Protein AF-A0A532DGJ5-F1 (afdb_monomer)

Radius of gyration: 16.22 Å; Cα contacts (8 Å, |Δi|>4): 34; chains: 1; bounding box: 41×22×38 Å

pLDDT: mean 90.48, std 14.41, range [43.28, 98.31]

Foldseek 3Di:
DPDDLVVVLVVLVVLLVVLVVVLVVLVVCVVVVVDDPVRSVVSNVVSVVSNVVSVVVSVVSVVVVVVVVD

Solvent-accessible surface area (backbone atoms only — not comparable to full-atom values): 3948 Å² total; per-residue (Å²): 137,96,77,50,72,65,62,55,46,52,52,45,52,53,53,37,51,52,34,50,51,52,52,57,50,47,55,54,36,40,76,72,64,77,38,55,69,69,58,44,53,52,52,43,53,51,34,51,51,50,38,52,52,46,51,53,49,46,53,52,54,54,58,53,56,66,59,71,79,107

Secondary structure (DSSP, 8-state):
----HHHHHHHHHHHHHHHHHHHHHHHHHHHTTSS-HHHHHHHHHHHHHHHHHHHHHHHHHHHHHHHTT-

Nearest PDB structures (foldseek):
  6vme-assembly5_N  TM=8.225E-01  e=9.225E-02  Homo sapiens
  6vme-assembly3_L  TM=8.227E-01  e=1.452E-01  Homo sapiens
  2f6m-assembly2_C  TM=9.449E-01  e=5.304E-01  Saccharomyces cerevisiae
  2f66-assembly3_A  TM=9.597E-01  e=7.823E-01  Saccharomyces cerevisiae
  2f6m-assembly1_A  TM=8.831E-01  e=9.501E-01  Saccharomyces cerevisiae

Sequence (70 aa):
MRRSSKEFVQFLFIAMSSSAEVRSHLYIAVDQGYLSKDSFESIYAQADKVGRIISGLIKYLRTKQTKQTK

Structure (mmCIF, N/CA/C/O backbone):
data_AF-A0A532DGJ5-F1
#
_entry.id   AF-A0A532DGJ5-F1
#
loop_
_atom_site.group_PDB
_atom_site.id
_atom_site.type_symbol
_atom_site.label_atom_id
_atom_site.label_alt_id
_atom_site.label_comp_id
_atom_site.label_asym_id
_atom_site.label_entity_id
_atom_site.label_seq_id
_atom_site.pdbx_PDB_ins_code
_atom_site.Cartn_x
_atom_site.Cartn_y
_atom_site.Cartn_z
_atom_site.occupancy
_atom_site.B_iso_or_equiv
_atom_site.auth_seq_id
_atom_site.auth_comp_id
_atom_site.auth_asym_id
_atom_site.auth_atom_id
_atom_site.pdbx_PDB_model_num
ATOM 1 N N . MET A 1 1 ? 22.439 11.779 -16.651 1.00 44.06 1 MET A N 1
ATOM 2 C CA . MET A 1 1 ? 21.127 11.369 -17.203 1.00 44.06 1 MET A CA 1
ATOM 3 C C . MET A 1 1 ? 20.370 10.589 -16.131 1.00 44.06 1 MET A C 1
ATOM 5 O O . MET A 1 1 ? 20.854 9.559 -15.693 1.00 44.06 1 MET A O 1
ATOM 9 N N . ARG A 1 2 ? 19.244 11.133 -15.655 1.00 47.53 2 ARG A N 1
ATOM 10 C CA . ARG A 1 2 ? 18.510 10.757 -14.425 1.00 47.53 2 ARG A CA 1
ATOM 11 C C . ARG A 1 2 ?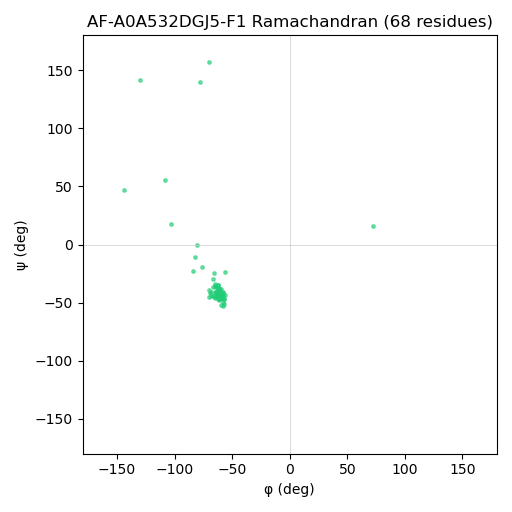 17.196 10.029 -14.765 1.00 47.53 2 ARG A C 1
ATOM 13 O O . ARG A 1 2 ? 16.108 10.534 -14.507 1.00 47.53 2 ARG A O 1
ATOM 20 N N . ARG A 1 3 ? 17.295 8.942 -15.537 1.00 59.97 3 ARG A N 1
ATOM 21 C CA . ARG A 1 3 ? 16.151 8.130 -16.007 1.00 59.97 3 ARG A CA 1
ATOM 22 C C . ARG A 1 3 ? 16.520 6.646 -16.049 1.00 59.97 3 ARG A C 1
ATOM 24 O O . ARG A 1 3 ? 16.299 5.968 -17.048 1.00 59.97 3 ARG A O 1
ATOM 31 N N . SER A 1 4 ? 17.139 6.138 -14.985 1.00 73.88 4 SER A N 1
ATOM 32 C CA . SER A 1 4 ? 17.399 4.700 -14.883 1.00 73.88 4 SER A CA 1
ATOM 33 C C . SER A 1 4 ? 16.125 3.959 -14.478 1.00 73.88 4 SER A C 1
ATOM 35 O O . SER A 1 4 ? 15.408 4.391 -13.575 1.00 73.88 4 SER A O 1
ATOM 37 N N . SER A 1 5 ? 15.863 2.790 -15.073 1.00 79.94 5 SER A N 1
ATOM 38 C CA . SER A 1 5 ? 14.771 1.906 -14.634 1.00 79.94 5 SER A CA 1
ATOM 39 C C . SER A 1 5 ? 14.878 1.532 -13.147 1.00 79.94 5 SER A C 1
ATOM 41 O O . SER A 1 5 ? 13.860 1.241 -12.527 1.00 79.94 5 SER A O 1
ATOM 43 N N . LYS A 1 6 ? 16.084 1.587 -12.557 1.00 86.25 6 LYS A N 1
ATOM 44 C CA . LYS A 1 6 ? 16.300 1.354 -11.120 1.00 86.25 6 LYS A CA 1
ATOM 45 C C . LYS A 1 6 ? 15.710 2.469 -10.250 1.00 86.25 6 LYS A C 1
ATOM 47 O O . LYS A 1 6 ? 15.042 2.165 -9.270 1.00 86.25 6 LYS A O 1
ATOM 52 N N . GLU A 1 7 ? 15.905 3.735 -10.626 1.00 90.38 7 GLU A N 1
ATOM 53 C CA . GLU A 1 7 ? 15.319 4.882 -9.910 1.00 90.38 7 GLU A CA 1
ATOM 54 C C . GLU A 1 7 ? 13.790 4.838 -9.984 1.00 90.38 7 GLU A C 1
ATOM 56 O O . GLU A 1 7 ? 13.111 5.058 -8.987 1.00 90.38 7 GLU A O 1
ATOM 61 N N . PHE A 1 8 ? 13.235 4.470 -11.144 1.00 92.62 8 PHE A N 1
ATOM 62 C CA . PHE A 1 8 ? 11.788 4.320 -11.286 1.00 92.62 8 PHE A CA 1
ATOM 63 C C . PHE A 1 8 ? 11.225 3.218 -10.377 1.00 92.62 8 PHE A C 1
ATOM 65 O O . PHE A 1 8 ? 10.231 3.440 -9.693 1.00 92.62 8 PHE A O 1
ATOM 72 N N . VAL A 1 9 ? 11.888 2.059 -10.296 1.00 93.81 9 VAL A N 1
ATOM 73 C CA . VAL A 1 9 ? 11.505 0.992 -9.356 1.00 93.81 9 VAL A CA 1
ATOM 74 C C . VAL A 1 9 ? 11.591 1.463 -7.899 1.00 93.81 9 VAL A C 1
ATOM 76 O O . VAL A 1 9 ? 10.707 1.131 -7.113 1.00 93.81 9 VAL A O 1
ATOM 79 N N . GLN A 1 10 ? 12.588 2.279 -7.540 1.00 94.75 10 GLN A N 1
ATOM 80 C CA . GLN A 1 10 ? 12.678 2.868 -6.200 1.00 94.75 10 GLN A CA 1
ATOM 81 C C . GLN A 1 10 ? 11.472 3.766 -5.888 1.00 94.75 10 GLN A C 1
ATOM 83 O O . GLN A 1 10 ? 10.882 3.643 -4.816 1.00 94.75 10 GLN A O 1
ATOM 88 N N . PHE A 1 11 ? 11.052 4.620 -6.827 1.00 96.12 11 PHE A N 1
ATOM 89 C CA . PHE A 1 11 ? 9.843 5.434 -6.655 1.00 96.12 11 PHE A CA 1
ATOM 90 C C . PHE A 1 11 ? 8.576 4.584 -6.507 1.00 96.12 11 PHE A C 1
ATOM 92 O O . PHE A 1 11 ? 7.695 4.929 -5.723 1.00 96.12 11 PHE A O 1
ATOM 99 N N . LEU A 1 12 ? 8.495 3.447 -7.201 1.00 96.88 12 LEU A N 1
ATOM 100 C CA . LEU A 1 12 ? 7.379 2.516 -7.037 1.00 96.88 12 LEU A CA 1
ATOM 101 C C . LEU A 1 12 ? 7.359 1.866 -5.647 1.00 96.88 12 LEU A C 1
ATOM 103 O O . LEU A 1 12 ? 6.281 1.691 -5.086 1.00 96.88 12 LEU A O 1
ATOM 107 N N . PHE A 1 13 ? 8.515 1.554 -5.052 1.00 97.25 13 PHE A N 1
ATOM 108 C CA . PHE A 1 13 ? 8.558 1.090 -3.660 1.00 97.25 13 PHE A CA 1
ATOM 109 C C . PHE A 1 13 ? 8.068 2.160 -2.679 1.00 97.25 13 PHE A C 1
ATOM 111 O O . PHE A 1 13 ? 7.287 1.840 -1.789 1.00 97.25 13 PHE A O 1
ATOM 118 N N . ILE A 1 14 ? 8.445 3.426 -2.881 1.00 97.69 14 ILE A N 1
ATOM 119 C CA . ILE A 1 14 ? 7.943 4.546 -2.066 1.00 97.69 14 ILE A CA 1
ATOM 120 C C . ILE A 1 14 ? 6.413 4.648 -2.175 1.00 97.69 14 ILE A C 1
ATOM 122 O O . ILE A 1 14 ? 5.724 4.736 -1.160 1.00 97.69 14 ILE A O 1
ATOM 126 N N . ALA A 1 15 ? 5.866 4.566 -3.392 1.00 97.56 15 ALA A N 1
ATOM 127 C CA . ALA A 1 15 ? 4.420 4.590 -3.613 1.00 97.56 15 ALA A CA 1
ATOM 128 C C . ALA A 1 15 ? 3.698 3.396 -2.954 1.00 97.56 15 ALA A C 1
ATOM 130 O O . ALA A 1 15 ? 2.604 3.555 -2.411 1.00 97.56 15 ALA A O 1
ATOM 131 N N . MET A 1 16 ? 4.311 2.206 -2.960 1.00 97.38 16 MET A N 1
ATOM 132 C CA . MET A 1 16 ? 3.772 1.025 -2.278 1.00 97.38 16 M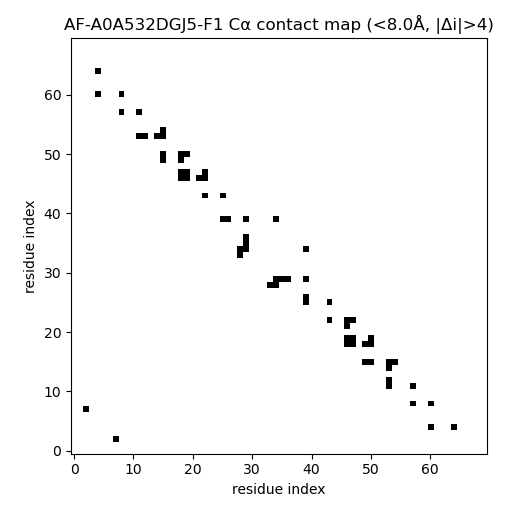ET A CA 1
ATOM 133 C C . MET A 1 16 ? 3.721 1.216 -0.759 1.00 97.38 16 MET A C 1
ATOM 135 O O . MET A 1 16 ? 2.695 0.915 -0.150 1.00 97.38 16 MET A O 1
ATOM 139 N N . SER A 1 17 ? 4.795 1.740 -0.159 1.00 97.69 17 SER A N 1
ATOM 140 C CA . SER A 1 17 ? 4.835 2.041 1.276 1.00 97.69 17 SER A CA 1
ATOM 141 C C . SER A 1 17 ? 3.787 3.083 1.658 1.00 97.69 17 SER A C 1
ATOM 143 O O . SER A 1 17 ? 3.031 2.857 2.595 1.00 97.69 17 SER A O 1
ATOM 145 N N . SER A 1 18 ? 3.646 4.155 0.873 1.00 97.50 18 SER A N 1
ATOM 146 C CA . SER A 1 18 ? 2.617 5.178 1.101 1.00 97.50 18 SER A CA 1
ATOM 147 C C . SER A 1 18 ? 1.196 4.592 1.092 1.00 97.50 18 SER A C 1
ATOM 149 O O . SER A 1 18 ? 0.382 4.888 1.963 1.00 97.50 18 SER A O 1
ATOM 151 N N . SER A 1 19 ? 0.898 3.678 0.163 1.00 97.00 19 SER A N 1
ATOM 152 C CA . SER A 1 19 ? -0.387 2.966 0.135 1.00 97.00 19 SER A CA 1
ATOM 153 C C . SER A 1 19 ? -0.601 2.059 1.361 1.00 97.00 19 SER A C 1
ATOM 155 O O . SER A 1 19 ? -1.730 1.910 1.838 1.00 97.00 19 SER A O 1
ATOM 157 N N . ALA A 1 20 ? 0.461 1.456 1.902 1.00 97.19 20 ALA A N 1
ATOM 158 C CA . ALA A 1 20 ? 0.389 0.703 3.152 1.00 97.19 20 ALA A CA 1
ATOM 159 C C . ALA A 1 20 ? 0.139 1.613 4.367 1.00 97.19 20 ALA A C 1
ATOM 161 O O . ALA A 1 20 ? -0.703 1.278 5.195 1.00 97.19 20 ALA A O 1
ATOM 162 N N . GLU A 1 21 ? 0.787 2.776 4.436 1.00 98.00 21 GLU A N 1
ATOM 163 C CA . GLU A 1 21 ? 0.573 3.766 5.500 1.00 98.00 21 GLU A CA 1
ATOM 164 C C . GLU A 1 21 ? -0.868 4.284 5.522 1.00 98.00 21 GLU A C 1
ATOM 166 O O . GLU A 1 21 ? -1.472 4.363 6.590 1.00 98.00 21 GLU A O 1
ATOM 171 N N . VAL A 1 22 ? -1.460 4.563 4.353 1.00 97.38 22 VAL A N 1
ATOM 172 C CA . VAL A 1 22 ? -2.883 4.933 4.251 1.00 97.38 22 VAL A CA 1
ATOM 173 C C . VAL A 1 22 ? -3.770 3.849 4.863 1.00 97.38 22 VAL A C 1
ATOM 175 O O . VAL A 1 22 ? -4.638 4.164 5.671 1.00 97.38 22 VAL A O 1
ATOM 178 N N . ARG A 1 23 ? -3.532 2.569 4.544 1.00 97.06 23 ARG A N 1
ATOM 179 C CA . ARG A 1 23 ? -4.305 1.454 5.119 1.00 97.06 23 ARG A CA 1
ATOM 180 C C . ARG A 1 23 ? -4.179 1.379 6.640 1.00 97.06 23 ARG A C 1
ATOM 182 O O . ARG A 1 23 ? -5.182 1.137 7.299 1.00 97.06 23 ARG A O 1
ATOM 189 N N . SER A 1 24 ? -2.993 1.624 7.195 1.00 97.50 24 SER A N 1
ATOM 190 C CA . SER A 1 24 ? -2.801 1.682 8.651 1.00 97.50 24 SER A CA 1
ATOM 191 C C . SER A 1 24 ? -3.542 2.862 9.288 1.00 97.50 24 SER A C 1
ATOM 193 O O . SER A 1 24 ? -4.227 2.682 10.292 1.00 97.50 24 SER A O 1
ATOM 195 N N . HIS A 1 25 ? -3.469 4.057 8.695 1.00 97.94 25 HIS A N 1
ATOM 196 C CA . HIS A 1 25 ? -4.177 5.232 9.211 1.00 97.94 25 HIS A CA 1
ATOM 197 C C . HIS A 1 25 ? -5.702 5.110 9.116 1.00 97.94 25 HIS A C 1
ATOM 199 O O . HIS A 1 25 ? -6.402 5.655 9.965 1.00 97.94 25 HIS A O 1
ATOM 205 N N . LEU A 1 26 ? -6.229 4.378 8.130 1.00 97.94 26 LEU A N 1
ATOM 206 C CA . LEU A 1 26 ? -7.667 4.130 8.007 1.00 97.94 26 LEU A CA 1
ATOM 207 C C . LEU A 1 26 ? -8.245 3.406 9.229 1.00 97.94 26 LEU A C 1
ATOM 209 O O . LEU A 1 26 ? -9.341 3.756 9.657 1.00 97.94 26 LEU A O 1
ATOM 213 N N . TYR A 1 27 ? -7.514 2.451 9.816 1.00 97.44 27 TYR A N 1
ATOM 214 C CA . TYR A 1 27 ? -7.953 1.782 11.047 1.00 97.44 27 TYR A CA 1
ATOM 215 C C . TYR A 1 27 ? -8.099 2.781 12.196 1.00 97.44 27 TYR A C 1
ATOM 217 O O . TYR A 1 27 ? -9.147 2.846 12.828 1.00 97.44 27 TYR A O 1
ATOM 225 N N . ILE A 1 28 ? -7.095 3.643 12.382 1.00 97.69 28 ILE A N 1
ATOM 226 C CA . ILE A 1 28 ? -7.134 4.701 13.401 1.00 97.69 28 ILE A CA 1
ATOM 227 C C . ILE A 1 28 ? -8.308 5.654 13.139 1.00 97.69 28 ILE A C 1
ATOM 229 O O . ILE A 1 28 ? -9.017 6.033 14.065 1.00 97.69 28 ILE A O 1
ATOM 233 N N . ALA A 1 29 ? -8.546 6.034 11.883 1.00 97.56 29 ALA A N 1
ATOM 234 C CA . ALA A 1 29 ? -9.635 6.938 11.527 1.00 97.56 29 ALA A CA 1
ATOM 235 C C . ALA A 1 29 ? -11.027 6.342 11.806 1.00 97.56 29 ALA A C 1
ATOM 237 O O . ALA A 1 29 ? -11.923 7.074 12.221 1.00 97.56 29 ALA A O 1
ATOM 238 N N . VAL A 1 30 ? -11.212 5.032 11.619 1.00 97.56 30 VAL A N 1
ATOM 239 C CA . VAL A 1 30 ? -12.453 4.337 12.004 1.00 97.56 30 VAL A CA 1
ATOM 240 C C . VAL A 1 30 ? -12.593 4.250 13.516 1.00 97.56 30 VAL A C 1
ATOM 242 O O . VAL A 1 30 ? -13.666 4.554 14.032 1.00 97.56 30 VAL A O 1
ATOM 245 N N . ASP A 1 31 ? -11.524 3.892 14.226 1.00 96.75 31 ASP A N 1
ATOM 246 C CA . ASP A 1 31 ? -11.544 3.761 15.687 1.00 96.75 31 ASP A CA 1
ATOM 247 C C . ASP A 1 31 ? -11.866 5.094 16.378 1.00 96.75 31 ASP A C 1
ATOM 249 O O . ASP A 1 31 ? -12.567 5.125 17.387 1.00 96.75 31 ASP A O 1
ATOM 253 N N . GLN A 1 32 ? -11.405 6.211 15.808 1.00 97.75 32 GLN A N 1
ATOM 254 C CA .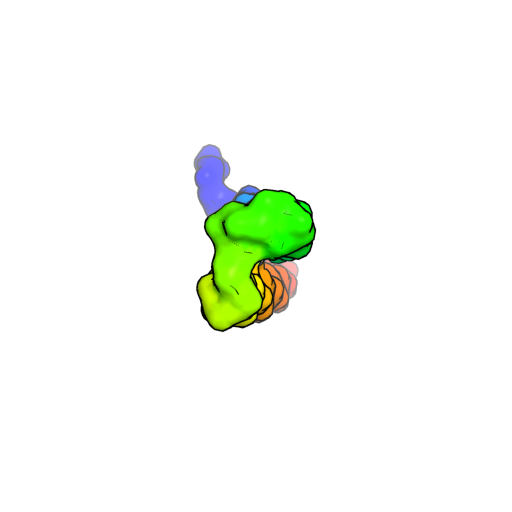 GLN A 1 32 ? -11.721 7.565 16.277 1.00 97.75 32 GLN A CA 1
ATOM 255 C C . GLN A 1 32 ? -13.092 8.079 15.799 1.00 97.75 32 GLN A C 1
ATOM 257 O O . GLN A 1 32 ? -13.476 9.202 16.120 1.00 97.75 32 GLN A O 1
ATOM 262 N N . GLY A 1 33 ? -13.838 7.291 15.019 1.00 96.69 33 GLY A N 1
ATOM 263 C CA . GLY A 1 33 ? -15.154 7.673 14.503 1.00 96.69 33 GLY A CA 1
ATOM 264 C C . GLY A 1 33 ? -15.126 8.743 13.405 1.00 96.69 33 GLY A C 1
ATOM 265 O O . GLY A 1 33 ? -16.162 9.332 13.107 1.00 96.69 33 GLY A O 1
ATOM 266 N N . TYR A 1 34 ? -13.972 8.999 12.778 1.00 97.69 34 TYR A N 1
ATOM 267 C CA . TYR A 1 34 ? -13.849 9.946 11.662 1.00 97.69 34 TYR A CA 1
ATOM 268 C C . TYR A 1 34 ? -14.376 9.387 10.336 1.00 97.69 34 TYR A C 1
ATOM 270 O O . TYR A 1 34 ? -14.661 10.153 9.416 1.00 97.69 34 TYR A O 1
ATOM 278 N N . LEU A 1 35 ? -14.498 8.062 10.219 1.00 96.69 35 LEU A N 1
ATOM 279 C CA . LEU A 1 35 ? -14.994 7.375 9.029 1.00 96.69 35 LEU A CA 1
ATOM 280 C C . LEU A 1 35 ? -16.082 6.367 9.396 1.00 96.69 35 LEU A C 1
ATOM 282 O O . LEU A 1 35 ? -15.975 5.645 10.386 1.00 96.69 35 LEU A O 1
ATOM 286 N N . SER A 1 36 ? -17.105 6.266 8.546 1.00 97.56 36 SER A N 1
ATOM 287 C CA . SER A 1 36 ? -18.021 5.125 8.575 1.00 97.56 36 SER A CA 1
ATOM 288 C C . SER A 1 36 ? -17.312 3.856 8.092 1.00 97.56 36 SER A C 1
ATOM 290 O O . SER A 1 36 ? -16.345 3.922 7.327 1.00 97.56 36 SER A O 1
ATOM 292 N N . LYS A 1 37 ? -17.833 2.687 8.488 1.00 96.38 37 LYS A N 1
ATOM 293 C CA . LYS A 1 37 ? -17.319 1.392 8.015 1.00 96.38 37 LYS A CA 1
ATOM 294 C C . LYS A 1 37 ? -17.368 1.276 6.488 1.00 96.38 37 LYS A C 1
ATOM 296 O O . LYS A 1 37 ? -16.394 0.841 5.891 1.00 96.38 37 LYS A O 1
ATOM 301 N N . ASP A 1 38 ? -18.436 1.750 5.849 1.00 97.94 38 ASP A N 1
ATOM 30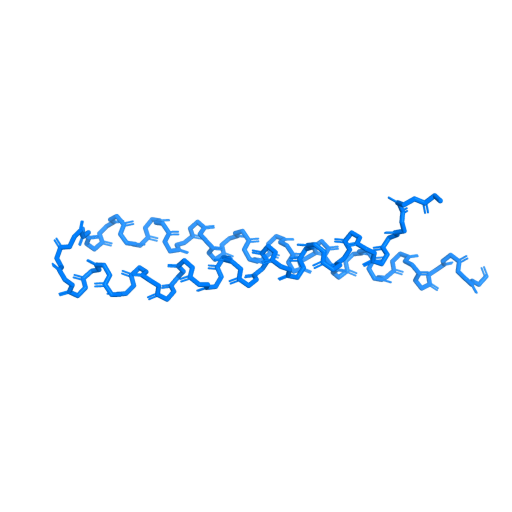2 C CA . ASP A 1 38 ? -18.564 1.698 4.384 1.00 97.94 38 ASP A CA 1
ATOM 303 C C . ASP A 1 38 ? -17.497 2.549 3.676 1.00 97.94 38 ASP A C 1
ATOM 305 O O . ASP A 1 38 ? -16.888 2.116 2.694 1.00 97.94 38 ASP A O 1
ATOM 309 N N . SER A 1 39 ? -17.222 3.750 4.201 1.00 97.62 39 SER A N 1
ATOM 310 C CA . SER A 1 39 ? -16.151 4.614 3.690 1.00 97.62 39 SER A CA 1
ATOM 311 C C . SER A 1 39 ? -14.778 3.978 3.897 1.00 97.62 39 SER A C 1
ATOM 313 O O . SER A 1 39 ? -13.942 4.023 2.995 1.00 97.62 39 SER A O 1
ATOM 315 N N . PHE A 1 40 ? -14.549 3.354 5.054 1.00 98.00 40 PHE A N 1
ATOM 316 C CA . PHE A 1 40 ? -13.325 2.606 5.323 1.00 98.00 40 PHE A CA 1
ATOM 317 C C . PHE A 1 40 ? -13.110 1.484 4.312 1.00 98.00 40 PHE A C 1
ATOM 319 O O . PHE A 1 40 ? -12.059 1.452 3.680 1.00 98.00 40 PHE A O 1
ATOM 326 N N . GLU A 1 41 ? -14.103 0.616 4.111 1.00 98.12 41 GLU A N 1
ATOM 327 C CA . GLU A 1 41 ? -13.994 -0.524 3.195 1.00 98.12 41 GLU A CA 1
ATOM 328 C C . GLU A 1 41 ? -13.698 -0.062 1.763 1.00 98.12 41 GLU A C 1
ATOM 330 O O . GLU A 1 41 ? -12.808 -0.599 1.101 1.00 98.12 41 GLU A O 1
ATOM 335 N N . SER A 1 42 ? -14.374 0.996 1.302 1.00 98.31 42 SER A N 1
ATOM 336 C CA . SER A 1 42 ? -14.140 1.587 -0.020 1.00 98.31 42 SER A CA 1
ATOM 337 C C . SER A 1 42 ? -12.696 2.084 -0.195 1.00 98.31 42 SER A C 1
ATOM 339 O O . SER A 1 42 ? -12.005 1.694 -1.145 1.00 98.31 42 SER A O 1
ATOM 341 N N . ILE A 1 43 ? -12.198 2.905 0.739 1.00 97.94 43 ILE A N 1
ATOM 342 C CA . ILE A 1 43 ? -10.851 3.489 0.640 1.00 97.94 43 ILE A CA 1
ATOM 343 C C . ILE A 1 43 ? -9.783 2.407 0.849 1.00 97.94 43 ILE A C 1
ATOM 345 O O . ILE A 1 43 ? -8.774 2.386 0.138 1.00 97.94 43 ILE A O 1
ATOM 349 N N . TYR A 1 44 ? -10.010 1.472 1.774 1.00 98.31 44 TYR A N 1
ATOM 350 C CA . TYR A 1 44 ? -9.111 0.351 2.032 1.00 98.31 44 TYR A CA 1
ATOM 351 C C . TYR A 1 44 ? -8.968 -0.535 0.792 1.00 98.31 44 TYR A C 1
ATOM 353 O O . TYR A 1 44 ? -7.845 -0.823 0.366 1.00 98.31 44 TYR A O 1
ATOM 361 N N . ALA A 1 45 ? -10.084 -0.909 0.158 1.00 98.19 45 ALA A N 1
ATOM 362 C CA . ALA A 1 45 ? -10.086 -1.699 -1.069 1.00 98.19 45 ALA A CA 1
ATOM 363 C C . ALA A 1 45 ? -9.374 -0.973 -2.220 1.00 98.19 45 ALA A C 1
ATOM 365 O O . ALA A 1 45 ? -8.618 -1.589 -2.980 1.00 98.19 45 ALA A O 1
ATOM 366 N N . GLN A 1 46 ? -9.561 0.344 -2.342 1.00 98.25 46 GLN A N 1
ATOM 367 C CA . GLN A 1 46 ? -8.856 1.145 -3.338 1.00 98.25 46 GLN A CA 1
ATOM 368 C C . GLN A 1 46 ? -7.345 1.181 -3.076 1.00 98.25 46 GLN A C 1
ATOM 370 O O . GLN A 1 46 ? -6.561 0.970 -4.007 1.00 98.25 46 GLN A O 1
ATOM 375 N N . ALA A 1 47 ? -6.923 1.404 -1.830 1.00 97.94 47 ALA A N 1
ATOM 376 C CA . ALA A 1 47 ? -5.514 1.394 -1.455 1.00 97.94 47 ALA A CA 1
ATOM 377 C C . ALA A 1 47 ? -4.880 0.014 -1.707 1.00 97.94 47 ALA A C 1
ATOM 379 O O . ALA A 1 47 ? -3.815 -0.065 -2.318 1.00 97.94 47 ALA A O 1
ATOM 380 N N . ASP A 1 48 ? -5.554 -1.080 -1.342 1.00 97.56 48 ASP A N 1
ATOM 381 C CA . ASP A 1 48 ? -5.074 -2.438 -1.619 1.00 97.56 48 ASP A CA 1
ATOM 382 C C . ASP A 1 48 ? -4.929 -2.705 -3.126 1.00 97.56 48 ASP A C 1
ATOM 384 O O . ASP A 1 48 ? -3.896 -3.205 -3.586 1.00 97.56 48 ASP A O 1
ATOM 388 N N . LYS A 1 49 ? -5.918 -2.290 -3.928 1.00 98.31 49 LYS A N 1
ATOM 389 C CA . LYS A 1 49 ? -5.864 -2.387 -5.393 1.00 98.31 49 LYS A CA 1
ATOM 390 C C . LYS A 1 49 ? -4.655 -1.644 -5.966 1.00 98.31 49 LYS A C 1
ATOM 39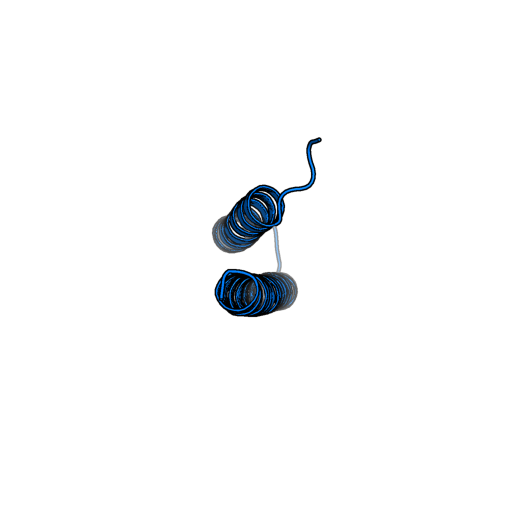2 O O . LYS A 1 49 ? -3.959 -2.193 -6.822 1.00 98.31 49 LYS A O 1
ATOM 397 N N . VAL A 1 50 ? -4.379 -0.429 -5.491 1.00 98.00 50 VAL A N 1
ATOM 398 C CA . VAL A 1 50 ? -3.195 0.347 -5.896 1.00 98.00 50 VAL A CA 1
ATOM 399 C C . VAL A 1 50 ? -1.909 -0.400 -5.535 1.00 98.00 50 VAL A C 1
ATOM 401 O O . VAL A 1 50 ? -1.047 -0.571 -6.399 1.00 98.00 50 VAL A O 1
ATOM 404 N N . GLY A 1 5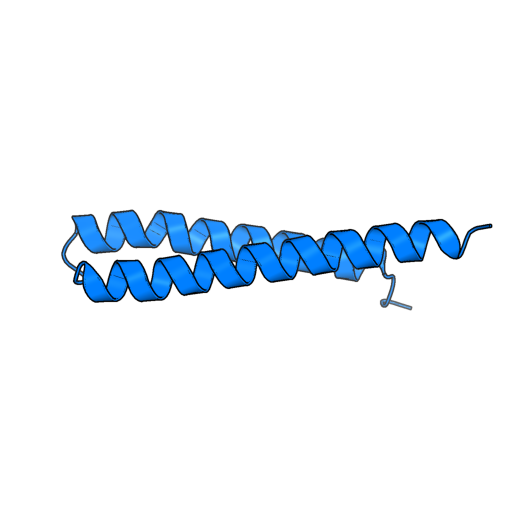1 ? -1.803 -0.935 -4.315 1.00 97.94 51 GLY A N 1
ATOM 405 C CA . GLY A 1 51 ? -0.657 -1.742 -3.887 1.00 97.94 51 GLY A CA 1
ATOM 406 C C . GLY A 1 51 ? -0.397 -2.952 -4.795 1.00 97.94 51 GLY A C 1
ATOM 407 O O . GLY A 1 51 ? 0.744 -3.193 -5.204 1.00 97.94 51 GLY A O 1
ATOM 408 N N . ARG A 1 52 ? -1.454 -3.675 -5.196 1.00 98.00 52 ARG A N 1
ATOM 409 C CA . ARG A 1 52 ? -1.358 -4.810 -6.135 1.00 98.00 52 ARG A CA 1
ATOM 410 C C . ARG A 1 52 ? -0.866 -4.385 -7.519 1.00 98.00 52 ARG A C 1
ATOM 412 O O . ARG A 1 52 ? 0.002 -5.052 -8.083 1.00 98.00 52 ARG A O 1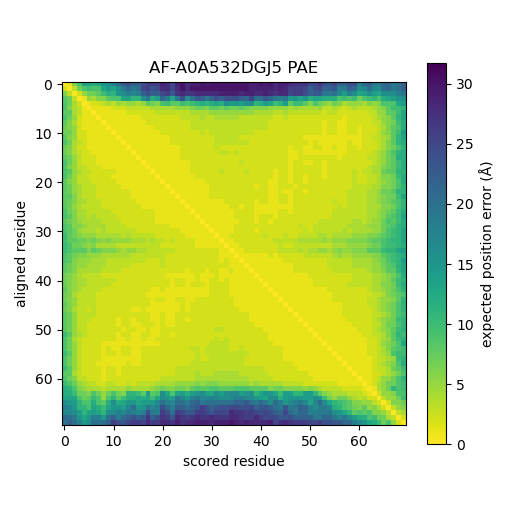
ATOM 419 N N . ILE A 1 53 ? -1.380 -3.275 -8.053 1.00 98.31 53 ILE A N 1
ATOM 420 C CA . ILE A 1 53 ? -0.959 -2.734 -9.357 1.00 98.31 53 ILE A CA 1
ATOM 421 C C . ILE A 1 53 ? 0.524 -2.349 -9.324 1.00 98.31 53 ILE A C 1
ATOM 423 O O . ILE A 1 53 ? 1.281 -2.747 -10.213 1.00 98.31 53 ILE A O 1
ATOM 427 N N . ILE A 1 54 ? 0.959 -1.633 -8.282 1.00 98.00 5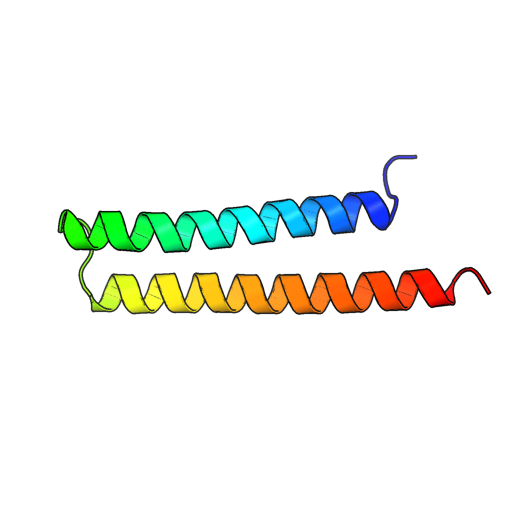4 ILE A N 1
ATOM 428 C CA . ILE A 1 54 ? 2.362 -1.231 -8.114 1.00 98.00 54 ILE A CA 1
ATOM 429 C C . ILE A 1 54 ? 3.264 -2.466 -8.025 1.00 98.00 54 ILE A C 1
ATOM 431 O O . ILE A 1 54 ? 4.288 -2.532 -8.705 1.00 98.00 54 ILE A O 1
ATOM 435 N N . SER A 1 55 ? 2.870 -3.475 -7.244 1.00 97.19 55 SER A N 1
ATOM 436 C CA . SER A 1 55 ? 3.615 -4.734 -7.123 1.00 97.19 55 SER A CA 1
ATOM 437 C C . SER A 1 55 ? 3.767 -5.451 -8.469 1.00 97.19 55 SER A C 1
ATOM 439 O O . SER A 1 55 ? 4.877 -5.835 -8.856 1.00 97.19 55 SER A O 1
ATOM 441 N N . GLY A 1 56 ? 2.678 -5.553 -9.239 1.00 97.31 56 GLY A N 1
ATOM 442 C CA . GLY A 1 56 ? 2.701 -6.108 -10.593 1.00 97.31 56 GLY A CA 1
ATOM 443 C C . GLY A 1 56 ? 3.639 -5.342 -11.530 1.00 97.31 56 GLY A C 1
ATOM 444 O O . GLY A 1 56 ? 4.426 -5.952 -12.259 1.00 97.31 56 GLY A O 1
ATOM 445 N N . LEU A 1 57 ? 3.622 -4.009 -11.461 1.00 96.81 57 LEU A N 1
ATOM 446 C CA . LEU A 1 57 ? 4.486 -3.153 -12.269 1.00 96.81 57 LEU A CA 1
ATOM 447 C C . LEU A 1 57 ? 5.969 -3.303 -11.895 1.00 96.81 57 LEU A C 1
ATOM 449 O O . LEU A 1 57 ? 6.807 -3.458 -12.785 1.00 96.81 57 LEU A O 1
ATOM 453 N N . ILE A 1 58 ? 6.308 -3.328 -10.600 1.00 95.06 58 ILE A N 1
ATOM 454 C CA . ILE A 1 58 ? 7.679 -3.588 -10.129 1.00 95.06 58 ILE A CA 1
ATOM 455 C C . ILE A 1 58 ? 8.170 -4.939 -10.657 1.00 95.06 58 ILE A C 1
ATOM 457 O O . ILE A 1 58 ? 9.278 -5.025 -11.194 1.00 95.06 58 ILE A O 1
ATOM 461 N N . LYS A 1 59 ? 7.347 -5.992 -10.544 1.00 95.25 59 LYS A N 1
ATOM 462 C CA . LYS A 1 59 ? 7.681 -7.332 -11.047 1.00 95.25 59 LYS A CA 1
ATOM 463 C C . LYS A 1 59 ? 7.972 -7.296 -12.547 1.00 95.25 59 LYS A C 1
ATOM 465 O O . LYS A 1 59 ? 9.023 -7.775 -12.975 1.00 95.25 59 LYS A O 1
ATOM 470 N N . TYR A 1 60 ? 7.093 -6.680 -13.334 1.00 94.19 60 TYR A N 1
ATOM 471 C CA . TYR A 1 60 ? 7.277 -6.532 -14.776 1.00 94.19 60 TYR A CA 1
ATOM 472 C C . TYR A 1 60 ? 8.592 -5.813 -15.122 1.00 94.19 60 TYR A C 1
ATOM 474 O O . TYR A 1 60 ? 9.410 -6.340 -15.880 1.00 94.19 60 TYR A O 1
ATOM 482 N N . LEU A 1 61 ? 8.853 -4.655 -14.514 1.00 91.75 61 LEU A N 1
ATOM 483 C CA . LEU A 1 61 ? 10.050 -3.858 -14.793 1.00 91.75 61 LEU A CA 1
ATOM 484 C C . LEU A 1 61 ? 11.345 -4.592 -14.436 1.00 91.75 61 LEU A C 1
ATOM 486 O O . LEU A 1 61 ? 12.301 -4.559 -15.212 1.00 91.75 61 LEU A O 1
ATOM 490 N N . ARG A 1 62 ? 11.364 -5.305 -13.302 1.00 88.25 62 ARG A N 1
ATOM 491 C CA . ARG A 1 62 ? 12.520 -6.113 -12.892 1.00 88.25 62 ARG A CA 1
ATOM 492 C C . ARG A 1 62 ? 12.791 -7.242 -13.884 1.00 88.25 62 ARG A C 1
ATOM 494 O O . ARG A 1 62 ? 13.936 -7.409 -14.287 1.00 88.25 62 ARG A O 1
ATOM 501 N N . THR A 1 63 ? 11.758 -7.956 -14.344 1.00 88.69 63 THR A N 1
ATOM 502 C CA . THR A 1 63 ? 11.931 -9.031 -15.344 1.00 88.69 63 THR A CA 1
ATOM 503 C C . THR A 1 63 ? 12.419 -8.521 -16.702 1.00 88.69 63 THR A C 1
ATOM 505 O O . THR A 1 63 ? 13.227 -9.185 -17.352 1.00 88.69 63 THR A O 1
ATOM 508 N N . LYS A 1 64 ? 11.978 -7.330 -17.133 1.00 81.12 64 LYS A N 1
ATOM 509 C CA . LYS A 1 64 ? 12.441 -6.699 -18.378 1.00 81.12 64 LYS A CA 1
ATOM 510 C C . LYS A 1 64 ? 13.908 -6.273 -18.286 1.00 81.12 64 LYS A C 1
ATOM 512 O O . LYS A 1 64 ? 14.654 -6.481 -19.239 1.00 81.12 64 LYS A O 1
ATOM 517 N N . GLN A 1 65 ? 14.333 -5.725 -17.146 1.00 70.62 65 GLN A N 1
ATOM 518 C CA . GLN A 1 65 ? 15.721 -5.307 -16.937 1.00 70.62 65 GLN A CA 1
ATOM 519 C C . GLN A 1 65 ? 16.694 -6.494 -16.990 1.00 70.62 65 GLN A C 1
ATOM 521 O O . GLN A 1 65 ? 17.763 -6.364 -17.571 1.00 70.62 65 GLN A O 1
ATOM 526 N N . THR A 1 66 ? 16.311 -7.668 -16.475 1.00 63.50 66 THR A N 1
ATOM 527 C CA . THR A 1 66 ? 17.138 -8.887 -16.561 1.00 63.50 66 THR A CA 1
ATOM 528 C C . THR A 1 66 ? 17.327 -9.391 -17.999 1.00 63.50 66 THR A C 1
ATOM 530 O O . THR A 1 66 ? 18.315 -10.061 -18.279 1.00 63.50 66 THR A O 1
ATOM 533 N N . LYS A 1 67 ? 16.405 -9.073 -18.922 1.00 60.91 67 LYS A N 1
ATOM 534 C CA . LY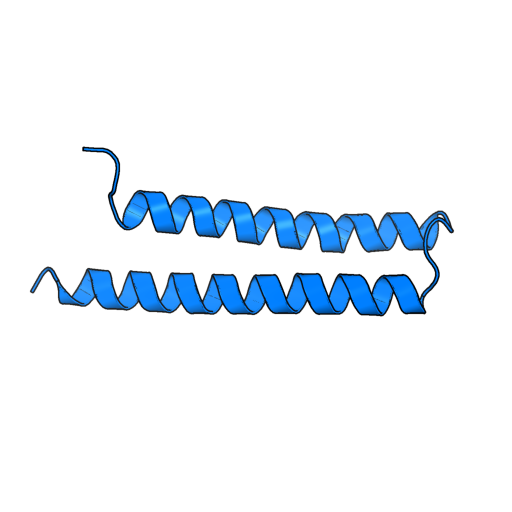S A 1 67 ? 16.487 -9.484 -20.336 1.00 60.91 67 LYS A CA 1
ATOM 535 C C . LYS A 1 67 ? 17.348 -8.564 -21.208 1.00 60.91 67 LYS A C 1
ATOM 537 O O . LYS A 1 67 ? 17.797 -9.018 -22.246 1.00 60.91 67 LYS A O 1
ATOM 542 N N . GLN A 1 68 ? 17.560 -7.302 -20.826 1.00 59.31 68 GLN A N 1
ATOM 543 C CA . GLN A 1 68 ? 18.340 -6.343 -21.630 1.00 59.31 68 GLN A CA 1
ATOM 544 C C . GLN A 1 68 ? 19.861 -6.461 -21.441 1.00 59.31 68 GLN A C 1
ATOM 546 O O . GLN A 1 68 ? 20.605 -5.849 -22.197 1.00 59.31 68 GLN A O 1
ATOM 551 N N . THR A 1 69 ? 20.323 -7.222 -20.446 1.00 52.59 69 THR A N 1
ATOM 552 C CA . THR A 1 69 ? 21.754 -7.406 -20.139 1.00 52.59 69 THR A CA 1
ATOM 553 C C . THR A 1 69 ? 22.306 -8.757 -20.617 1.00 52.59 69 THR A C 1
ATOM 555 O O . THR A 1 69 ? 23.345 -9.193 -20.125 1.00 52.59 69 THR A O 1
ATOM 558 N N . LYS A 1 70 ? 21.602 -9.439 -21.527 1.00 43.28 70 LYS A N 1
ATOM 559 C CA . LYS A 1 70 ? 22.080 -10.637 -22.229 1.00 43.28 70 LYS A CA 1
ATOM 560 C C . LYS A 1 70 ? 22.219 -10.351 -23.712 1.00 43.28 70 LYS A C 1
ATOM 562 O O . LYS A 1 70 ? 21.345 -9.622 -24.230 1.00 43.28 70 LYS A O 1
#

Mean predicted aligned error: 5.2 Å